Protein AF-B9TN10-F1 (afdb_monomer_lite)

Structure (mmCIF, N/CA/C/O backbone):
data_AF-B9TN10-F1
#
_entry.id   AF-B9TN10-F1
#
loop_
_atom_site.grou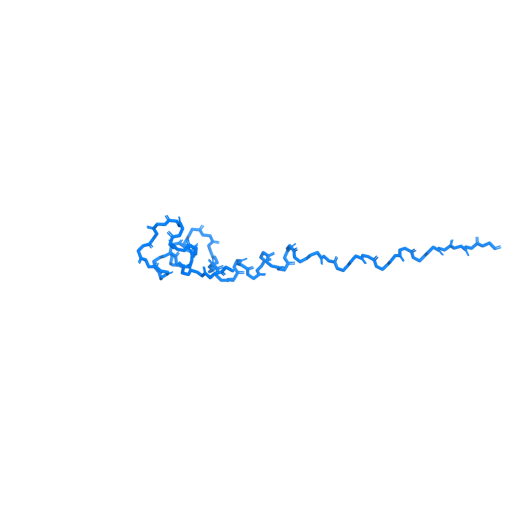p_PDB
_atom_site.id
_atom_site.type_symbol
_atom_site.label_atom_id
_atom_site.label_alt_id
_atom_site.label_comp_id
_atom_site.label_asym_id
_atom_site.label_entity_id
_atom_site.label_seq_id
_atom_site.pdbx_PDB_ins_code
_atom_site.Cartn_x
_atom_site.Cartn_y
_atom_site.Cartn_z
_atom_site.occupancy
_atom_site.B_iso_or_equiv
_atom_site.auth_seq_id
_atom_site.auth_comp_id
_atom_site.auth_asym_id
_atom_site.auth_atom_id
_atom_site.pdbx_PDB_model_num
ATOM 1 N N . MET A 1 1 ? 6.673 2.807 -4.566 1.00 71.69 1 MET A N 1
ATOM 2 C CA . MET A 1 1 ? 5.369 3.055 -3.922 1.00 71.69 1 MET A CA 1
ATOM 3 C C . MET A 1 1 ? 5.394 2.428 -2.535 1.00 71.69 1 MET A C 1
ATOM 5 O O . MET A 1 1 ? 5.826 1.286 -2.429 1.00 71.69 1 MET A O 1
ATOM 9 N N . SER A 1 2 ? 5.046 3.172 -1.481 1.00 86.62 2 SER A N 1
ATOM 10 C CA . SER A 1 2 ? 4.993 2.658 -0.102 1.00 86.62 2 SER A CA 1
ATOM 11 C C . SER A 1 2 ? 3.552 2.325 0.290 1.00 86.62 2 SER A C 1
ATOM 13 O O . SER A 1 2 ? 2.609 2.877 -0.272 1.00 86.62 2 SER A O 1
ATOM 15 N N . VAL A 1 3 ? 3.375 1.454 1.285 1.00 87.94 3 VAL A N 1
ATOM 16 C CA . VAL A 1 3 ? 2.043 1.084 1.798 1.00 87.94 3 VAL A CA 1
ATOM 17 C C . VAL A 1 3 ? 1.296 2.297 2.365 1.00 87.94 3 VAL A C 1
ATOM 19 O O . VAL A 1 3 ? 0.087 2.397 2.207 1.00 87.94 3 VAL A O 1
ATOM 22 N N . ALA A 1 4 ? 2.009 3.240 2.986 1.00 90.56 4 ALA A N 1
ATOM 23 C CA . ALA A 1 4 ? 1.415 4.467 3.513 1.00 90.56 4 ALA A CA 1
ATOM 24 C C . ALA A 1 4 ? 0.908 5.401 2.404 1.00 90.56 4 ALA A C 1
ATOM 26 O O . ALA A 1 4 ? -0.185 5.940 2.531 1.00 90.56 4 ALA A O 1
ATOM 27 N N . ALA A 1 5 ? 1.659 5.542 1.305 1.00 90.38 5 ALA A N 1
ATOM 28 C CA . ALA A 1 5 ? 1.215 6.325 0.152 1.00 90.38 5 ALA A CA 1
ATOM 29 C C . ALA A 1 5 ? -0.029 5.698 -0.499 1.00 90.38 5 ALA A C 1
ATOM 31 O O . ALA A 1 5 ? -1.027 6.382 -0.689 1.00 90.38 5 ALA A O 1
ATOM 32 N N . ALA A 1 6 ? -0.007 4.379 -0.729 1.00 88.56 6 ALA A N 1
ATOM 33 C CA . ALA A 1 6 ? -1.156 3.649 -1.267 1.00 88.56 6 ALA A CA 1
ATOM 34 C C . ALA A 1 6 ? -2.394 3.749 -0.353 1.00 88.56 6 ALA A C 1
ATOM 36 O O . ALA A 1 6 ? -3.509 3.941 -0.823 1.00 88.56 6 ALA A O 1
ATOM 37 N N . SER A 1 7 ? -2.197 3.660 0.967 1.00 91.44 7 SER A N 1
ATOM 38 C CA . SER A 1 7 ? -3.263 3.835 1.961 1.00 91.44 7 SER A CA 1
ATOM 39 C C . SER A 1 7 ? -3.907 5.218 1.868 1.00 91.44 7 SER A C 1
ATOM 41 O O . SER A 1 7 ? -5.130 5.315 1.905 1.00 91.44 7 SER A O 1
ATOM 43 N N . ALA A 1 8 ? -3.097 6.273 1.746 1.00 92.62 8 ALA A N 1
ATOM 44 C CA . ALA A 1 8 ? -3.585 7.644 1.660 1.00 92.62 8 ALA A CA 1
ATOM 45 C C . ALA A 1 8 ? -4.366 7.900 0.360 1.00 92.62 8 ALA A C 1
ATOM 47 O O . ALA A 1 8 ? -5.424 8.517 0.404 1.00 92.62 8 ALA A O 1
ATOM 48 N N . GLU A 1 9 ? -3.891 7.380 -0.776 1.00 92.50 9 GLU A N 1
ATOM 49 C CA . GLU A 1 9 ? -4.569 7.513 -2.076 1.00 92.50 9 GLU A CA 1
ATOM 50 C C . GLU A 1 9 ? -5.948 6.842 -2.102 1.00 92.50 9 GLU A C 1
ATOM 52 O O . GLU A 1 9 ? -6.878 7.362 -2.713 1.00 92.50 9 GLU A O 1
ATOM 57 N N . VAL A 1 10 ? -6.095 5.705 -1.419 1.00 91.00 10 VAL A N 1
ATOM 58 C CA . VAL A 1 10 ? -7.371 4.974 -1.337 1.00 91.00 10 VAL A CA 1
ATOM 59 C C . VAL A 1 10 ? -8.300 5.555 -0.254 1.00 91.00 10 VAL A C 1
ATOM 61 O O . VAL A 1 10 ? -9.487 5.241 -0.229 1.00 91.00 10 VAL A O 1
ATOM 64 N N . GLY A 1 11 ? -7.793 6.431 0.622 1.00 92.44 11 GLY A N 1
ATOM 65 C CA . GLY A 1 11 ? -8.578 7.082 1.679 1.00 92.44 11 GLY A CA 1
ATOM 66 C C . GLY A 1 11 ? -8.660 6.299 2.993 1.00 92.44 11 GLY A C 1
ATOM 67 O O . GLY A 1 11 ? -9.574 6.518 3.785 1.00 92.44 11 GLY A O 1
ATOM 68 N N . TYR A 1 12 ? -7.718 5.388 3.244 1.00 94.19 12 TYR A N 1
ATOM 69 C CA . TYR A 1 12 ? -7.624 4.676 4.519 1.00 94.19 12 TYR A CA 1
ATOM 70 C C . TYR A 1 12 ? -6.936 5.529 5.589 1.00 94.19 12 TYR A C 1
ATOM 72 O O . TYR A 1 12 ? -5.897 6.145 5.344 1.00 94.19 12 TYR A O 1
ATOM 80 N N . GLU A 1 13 ? -7.464 5.472 6.811 1.00 89.69 13 GLU A N 1
ATOM 81 C CA . GLU A 1 13 ? -6.994 6.256 7.962 1.00 89.69 13 GLU A CA 1
ATOM 82 C C . GLU A 1 13 ? -5.588 5.837 8.431 1.00 89.69 13 GLU A C 1
ATOM 84 O O . GLU A 1 13 ? -4.838 6.625 9.005 1.00 89.69 13 GLU A O 1
ATOM 89 N N . SER A 1 14 ? -5.192 4.586 8.168 1.00 93.38 14 SER A N 1
ATOM 90 C CA . SER A 1 14 ? -3.872 4.069 8.530 1.00 93.38 14 SER A CA 1
ATOM 91 C C . SER A 1 14 ? -3.378 2.978 7.583 1.00 93.38 14 SER A C 1
ATOM 93 O O . SER A 1 14 ? -4.104 2.038 7.253 1.00 93.38 14 SER A O 1
ATOM 95 N N . ALA A 1 15 ? -2.072 2.994 7.295 1.00 91.75 15 ALA A N 1
ATOM 96 C CA . ALA A 1 15 ? -1.381 1.943 6.542 1.00 91.75 15 ALA A CA 1
ATOM 97 C C . ALA A 1 15 ? -1.570 0.535 7.144 1.00 91.75 15 ALA A C 1
ATOM 99 O O . ALA A 1 15 ? -1.559 -0.471 6.426 1.00 91.75 15 ALA A O 1
ATOM 100 N N . SER A 1 16 ? -1.764 0.448 8.465 1.00 93.00 16 SER A N 1
ATOM 101 C CA . SER A 1 16 ? -2.031 -0.819 9.152 1.00 93.00 16 SER A CA 1
ATOM 102 C C . SER A 1 16 ? -3.447 -1.338 8.899 1.00 93.00 16 SER A C 1
ATOM 104 O O . SER A 1 16 ? -3.634 -2.551 8.814 1.00 93.00 16 SER A O 1
ATOM 106 N N . GLN A 1 17 ? -4.441 -0.449 8.788 1.00 92.81 17 GLN A N 1
ATOM 107 C CA . GLN A 1 17 ? -5.818 -0.808 8.429 1.00 92.81 17 GLN A CA 1
ATOM 108 C C . GLN A 1 17 ? -5.846 -1.340 6.994 1.00 92.81 17 GLN A C 1
ATOM 110 O O . GLN A 1 17 ? -6.278 -2.473 6.772 1.00 92.81 17 GLN A O 1
ATOM 115 N N . PHE A 1 18 ? -5.250 -0.587 6.066 1.00 92.94 18 PHE A N 1
ATOM 116 C CA . PHE A 1 18 ? -5.092 -0.989 4.670 1.00 92.94 18 PHE A CA 1
ATOM 117 C C . PHE A 1 18 ? -4.407 -2.354 4.539 1.00 92.94 18 PHE A C 1
ATOM 119 O O . PHE A 1 18 ? -4.917 -3.244 3.870 1.00 92.94 18 PHE A O 1
ATOM 126 N N . SER A 1 19 ? -3.292 -2.580 5.241 1.00 91.81 19 SER A N 1
ATOM 127 C CA . SER A 1 19 ? -2.557 -3.853 5.152 1.00 91.81 19 SER A CA 1
ATOM 128 C C . SER A 1 19 ? -3.369 -5.063 5.624 1.00 91.81 19 SER A C 1
ATOM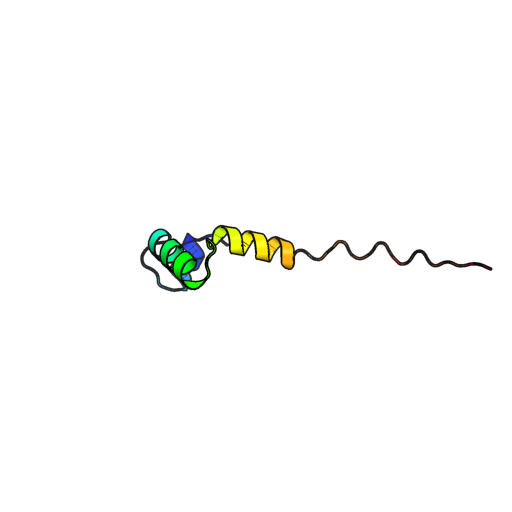 130 O O . SER A 1 19 ? -3.236 -6.148 5.053 1.00 91.81 19 SER A O 1
ATOM 132 N N . ARG A 1 20 ? -4.193 -4.903 6.668 1.00 93.62 20 ARG A N 1
ATOM 133 C CA . ARG A 1 20 ? -5.047 -5.983 7.192 1.00 93.62 20 ARG A CA 1
ATOM 134 C C . ARG A 1 20 ? -6.168 -6.321 6.218 1.00 93.62 20 ARG A C 1
ATOM 136 O O . ARG A 1 20 ? -6.375 -7.496 5.927 1.00 93.62 20 ARG A O 1
ATOM 143 N N . GLU A 1 21 ? -6.853 -5.305 5.704 1.00 92.88 21 GLU A N 1
ATOM 144 C CA . GLU A 1 21 ? -7.913 -5.478 4.710 1.00 92.88 21 GLU A CA 1
ATOM 145 C C . GLU A 1 21 ? -7.375 -6.035 3.394 1.00 92.88 21 GLU A C 1
ATOM 147 O O . GLU A 1 21 ? -7.919 -7.007 2.879 1.00 92.88 21 GLU A O 1
ATOM 152 N N . PHE A 1 22 ? -6.251 -5.510 2.905 1.00 91.69 22 PHE A N 1
ATOM 153 C CA . PHE A 1 22 ? -5.604 -5.994 1.690 1.00 91.69 22 PHE A CA 1
ATOM 154 C C . PHE A 1 22 ? -5.244 -7.479 1.815 1.00 91.69 22 PHE A C 1
ATOM 156 O O . PHE A 1 22 ? -5.573 -8.280 0.944 1.00 91.69 22 PHE A O 1
ATOM 163 N N . LYS A 1 23 ? -4.660 -7.894 2.946 1.00 91.94 23 LYS A N 1
ATOM 164 C CA . LYS A 1 23 ? -4.369 -9.313 3.190 1.00 91.94 23 LYS A CA 1
ATOM 165 C C . LYS A 1 23 ? -5.640 -10.163 3.289 1.00 91.94 23 LYS A C 1
ATOM 167 O O . LYS A 1 23 ? -5.632 -11.301 2.831 1.00 91.94 23 LYS A O 1
ATOM 172 N N . ARG A 1 24 ? -6.719 -9.638 3.877 1.00 93.56 24 ARG A N 1
ATOM 173 C CA . ARG A 1 24 ? -8.012 -10.336 3.982 1.00 93.56 24 ARG A CA 1
ATOM 174 C C . ARG A 1 24 ? -8.662 -10.547 2.613 1.00 93.56 24 ARG A C 1
ATOM 176 O O . ARG A 1 24 ? -9.230 -11.608 2.385 1.00 93.56 24 ARG A O 1
ATOM 183 N N . LEU A 1 25 ? -8.588 -9.549 1.735 1.00 91.38 25 LEU A N 1
ATOM 184 C CA . LEU A 1 25 ? -9.240 -9.557 0.424 1.00 91.38 25 LEU A CA 1
ATOM 185 C C . LEU A 1 25 ? -8.407 -10.273 -0.649 1.00 91.38 25 LEU A C 1
ATOM 187 O O . LEU A 1 25 ? -8.968 -10.985 -1.474 1.00 91.38 25 LEU A O 1
A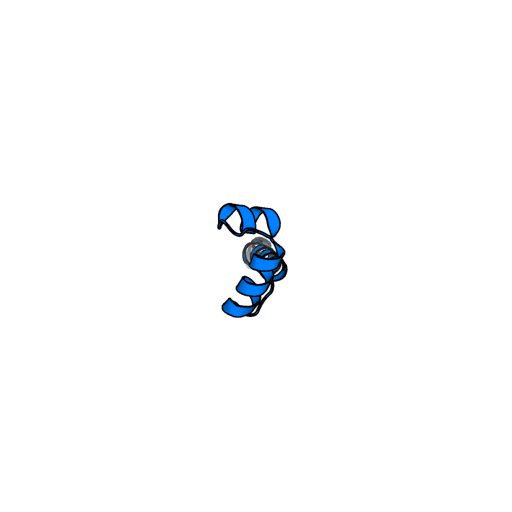TOM 191 N N . PHE A 1 26 ? -7.080 -10.115 -0.623 1.00 86.31 26 PHE A N 1
ATOM 192 C CA . PHE A 1 26 ? -6.174 -10.579 -1.685 1.00 86.31 26 PHE A CA 1
ATOM 193 C C . PHE A 1 26 ? -5.204 -11.686 -1.236 1.00 86.31 26 PHE A C 1
ATOM 195 O O . PHE A 1 26 ? -4.431 -12.202 -2.039 1.00 86.31 26 PHE A O 1
ATOM 202 N N . GLY A 1 27 ? -5.200 -12.059 0.048 1.00 89.19 27 GLY A N 1
ATOM 203 C CA . GLY A 1 27 ? -4.400 -13.164 0.597 1.00 89.19 27 GLY A CA 1
ATOM 204 C C . GLY A 1 27 ? -2.910 -12.864 0.822 1.00 89.19 27 GLY A C 1
ATOM 205 O O . GLY A 1 27 ? -2.245 -13.573 1.581 1.00 89.19 27 GLY A O 1
ATOM 206 N N . LEU A 1 28 ? -2.374 -11.799 0.224 1.00 88.06 28 LEU A N 1
ATOM 207 C CA . LEU A 1 28 ? -0.971 -11.379 0.328 1.00 88.06 28 LEU A CA 1
ATOM 208 C C . LEU A 1 28 ? -0.861 -9.990 0.961 1.00 88.06 28 LEU A C 1
ATOM 210 O O . LEU A 1 28 ? -1.825 -9.238 0.992 1.00 88.06 28 LEU A O 1
ATOM 214 N N . SER A 1 29 ? 0.304 -9.636 1.511 1.00 87.25 29 SER A N 1
ATOM 215 C CA . SER A 1 29 ? 0.519 -8.269 2.000 1.00 87.25 29 SER A CA 1
ATOM 216 C C . SER A 1 29 ? 0.801 -7.315 0.832 1.00 87.25 29 SER A C 1
ATOM 218 O O . SER A 1 29 ? 1.453 -7.725 -0.133 1.00 87.25 29 SER A O 1
ATOM 220 N N . PRO A 1 30 ? 0.408 -6.031 0.932 1.00 83.81 30 PRO A N 1
ATOM 221 C CA . PRO A 1 30 ? 0.621 -5.074 -0.151 1.00 83.81 30 PRO A CA 1
ATOM 222 C C . PRO A 1 30 ? 2.102 -4.929 -0.534 1.00 83.81 30 PRO A C 1
ATOM 224 O O . PRO A 1 30 ? 2.429 -4.842 -1.711 1.00 83.81 30 PRO A O 1
ATOM 227 N N . SER A 1 31 ? 3.029 -4.996 0.431 1.00 86.31 31 SER A N 1
ATOM 228 C CA . 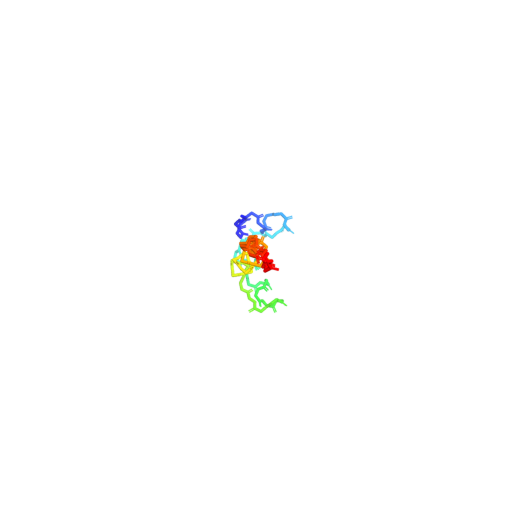SER A 1 31 ? 4.471 -4.955 0.138 1.00 86.31 31 SER A CA 1
ATOM 229 C C . SER A 1 31 ? 4.954 -6.140 -0.705 1.00 86.31 31 SER A C 1
ATOM 231 O O . SER A 1 31 ? 5.813 -5.958 -1.563 1.00 86.31 31 SER A O 1
ATOM 233 N N . ARG A 1 32 ? 4.419 -7.349 -0.473 1.00 85.62 32 ARG A N 1
ATOM 234 C CA . ARG A 1 32 ? 4.757 -8.526 -1.291 1.00 85.62 32 ARG A CA 1
ATOM 235 C C . ARG A 1 32 ? 4.179 -8.415 -2.693 1.00 85.62 32 ARG A C 1
ATOM 237 O O . ARG A 1 32 ? 4.831 -8.844 -3.635 1.00 85.62 32 ARG A O 1
ATOM 244 N N . GLU A 1 33 ? 2.994 -7.829 -2.825 1.00 86.19 33 GLU A N 1
ATOM 245 C CA . GLU A 1 33 ? 2.391 -7.604 -4.136 1.00 86.19 33 GLU A CA 1
ATOM 246 C C . GLU A 1 33 ? 3.192 -6.586 -4.951 1.00 86.19 33 GLU A C 1
ATOM 248 O O . GLU A 1 33 ? 3.496 -6.842 -6.109 1.00 86.19 33 GLU A O 1
ATOM 253 N N . VAL A 1 34 ? 3.651 -5.489 -4.338 1.00 86.50 34 VAL A N 1
ATOM 254 C CA . VAL A 1 34 ? 4.539 -4.519 -5.007 1.00 86.50 34 VAL A CA 1
ATOM 255 C C . VAL A 1 34 ? 5.837 -5.177 -5.478 1.00 86.50 34 VAL A C 1
ATOM 257 O O . VAL A 1 34 ? 6.299 -4.891 -6.580 1.00 86.50 34 VAL A O 1
ATOM 260 N N . GLU A 1 35 ? 6.420 -6.065 -4.673 1.00 86.75 35 GLU A N 1
ATOM 261 C CA . GLU A 1 35 ? 7.622 -6.808 -5.063 1.00 86.75 35 GLU A CA 1
ATOM 262 C C . GLU A 1 35 ? 7.343 -7.772 -6.223 1.00 86.75 35 GLU A C 1
ATOM 264 O O . GLU A 1 35 ? 8.079 -7.798 -7.207 1.00 86.75 35 GLU A O 1
ATOM 269 N N . ARG A 1 36 ? 6.227 -8.504 -6.166 1.00 85.12 36 ARG A N 1
ATOM 270 C CA . ARG A 1 36 ? 5.792 -9.386 -7.252 1.00 85.12 36 ARG A CA 1
ATOM 271 C C . ARG A 1 36 ? 5.538 -8.611 -8.543 1.00 85.12 36 ARG A C 1
ATOM 273 O O . ARG A 1 36 ? 5.977 -9.048 -9.600 1.00 85.12 36 ARG A O 1
ATOM 280 N N . MET A 1 37 ? 4.860 -7.468 -8.466 1.00 84.62 37 MET A N 1
ATOM 281 C CA . MET A 1 37 ? 4.639 -6.584 -9.609 1.00 84.62 37 MET A CA 1
ATOM 282 C C . MET A 1 37 ? 5.974 -6.090 -10.160 1.00 84.62 37 MET A C 1
ATOM 284 O O . MET A 1 37 ? 6.193 -6.156 -11.361 1.00 84.62 37 MET A O 1
ATOM 288 N N . ARG A 1 38 ? 6.910 -5.670 -9.304 1.00 84.69 38 ARG A N 1
ATOM 289 C CA . ARG A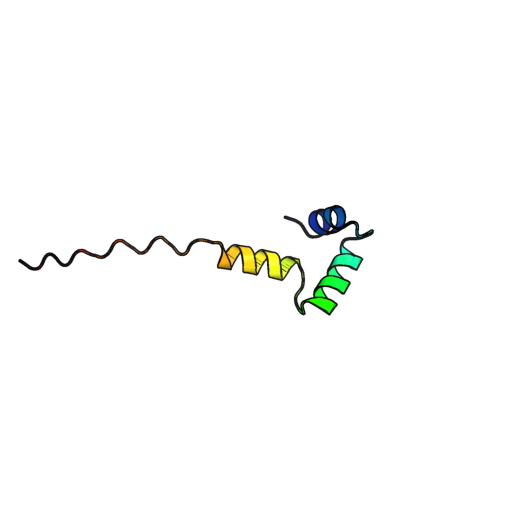 1 38 ? 8.253 -5.277 -9.748 1.00 84.69 38 ARG A CA 1
ATOM 290 C C . ARG A 1 38 ? 8.978 -6.389 -10.487 1.00 84.69 38 ARG A C 1
ATOM 292 O O . ARG A 1 38 ? 9.628 -6.089 -11.472 1.00 84.69 38 ARG A O 1
ATOM 299 N N . GLN A 1 39 ? 8.851 -7.638 -10.054 1.00 84.25 39 GLN A N 1
ATOM 300 C CA . GLN A 1 39 ? 9.465 -8.783 -10.729 1.00 84.25 39 GLN A CA 1
ATOM 301 C C . GLN A 1 39 ? 8.732 -9.167 -12.021 1.00 84.25 39 GLN A C 1
ATOM 303 O O . GLN A 1 39 ? 9.373 -9.511 -13.004 1.00 84.25 39 GLN A O 1
ATOM 308 N N . ALA A 1 40 ? 7.401 -9.089 -12.036 1.00 80.38 40 ALA A N 1
ATOM 309 C CA . ALA A 1 40 ? 6.585 -9.418 -13.204 1.00 80.38 40 ALA A CA 1
ATOM 310 C C . ALA A 1 40 ? 6.667 -8.353 -14.312 1.00 80.38 40 ALA A C 1
ATOM 312 O O . ALA A 1 40 ? 6.581 -8.683 -15.490 1.00 80.38 40 ALA A O 1
ATOM 313 N N . PHE A 1 41 ? 6.821 -7.083 -13.930 1.00 74.94 41 PHE A N 1
ATOM 314 C CA . PHE A 1 41 ? 6.992 -5.948 -14.840 1.00 74.94 41 PHE A CA 1
ATOM 315 C C . PHE A 1 41 ? 8.458 -5.546 -15.030 1.00 74.94 41 PHE A C 1
ATOM 317 O O . PHE A 1 41 ? 8.744 -4.690 -15.868 1.00 74.94 41 PHE A O 1
ATOM 324 N N . ALA A 1 42 ? 9.397 -6.147 -14.292 1.00 73.75 42 ALA A N 1
ATOM 325 C CA . ALA A 1 42 ? 10.789 -6.152 -14.704 1.00 73.75 42 ALA A CA 1
ATOM 326 C C . ALA A 1 42 ? 10.826 -6.927 -16.017 1.00 73.75 42 ALA A C 1
ATOM 328 O O . ALA A 1 42 ? 10.640 -8.142 -16.035 1.00 73.75 42 ALA A O 1
ATOM 329 N N . MET A 1 43 ? 10.982 -6.194 -17.120 1.00 59.47 43 MET A N 1
ATOM 330 C CA . MET A 1 43 ? 11.220 -6.779 -18.432 1.00 59.47 43 MET A CA 1
ATOM 331 C C . MET A 1 43 ? 12.269 -7.887 -18.272 1.00 59.47 43 MET A C 1
ATOM 333 O O . MET A 1 43 ? 13.347 -7.594 -17.742 1.00 59.47 43 MET A O 1
ATOM 337 N N . PRO A 1 44 ? 11.985 -9.140 -18.679 1.00 61.78 44 PRO A N 1
ATOM 338 C CA . PRO A 1 44 ? 13.054 -10.114 -18.797 1.00 61.78 44 PRO A CA 1
ATOM 339 C C . PRO A 1 44 ? 14.109 -9.516 -19.728 1.00 61.78 44 PRO A C 1
ATOM 341 O O . PRO A 1 44 ? 13.753 -8.826 -20.690 1.00 61.78 44 PRO A O 1
ATOM 344 N N . ASP A 1 45 ? 15.381 -9.737 -19.386 1.00 63.97 45 ASP A N 1
ATOM 345 C CA . ASP A 1 45 ? 16.548 -9.353 -20.187 1.00 63.97 45 ASP A CA 1
ATOM 346 C C . ASP A 1 45 ? 16.193 -9.526 -21.673 1.00 63.97 45 ASP A C 1
ATOM 348 O O . ASP A 1 45 ? 15.716 -10.618 -22.024 1.00 63.97 45 ASP A O 1
ATOM 352 N N . PRO A 1 46 ? 16.257 -8.474 -22.522 1.00 62.88 46 PRO A N 1
ATOM 353 C CA . PRO A 1 46 ? 15.910 -8.614 -23.927 1.00 62.88 46 PRO A CA 1
ATOM 354 C C . PRO A 1 46 ? 16.745 -9.766 -24.465 1.00 62.88 46 PRO A C 1
ATOM 356 O O . PRO A 1 46 ? 17.966 -9.653 -24.504 1.00 62.88 46 PRO A O 1
ATOM 359 N N . GLN A 1 47 ? 16.059 -10.880 -24.770 1.00 62.97 47 GLN A N 1
ATOM 360 C CA . GLN A 1 47 ? 16.586 -12.120 -25.342 1.00 62.97 47 GLN A CA 1
ATOM 361 C C . GLN A 1 47 ? 17.949 -11.859 -25.980 1.00 62.97 47 GLN A C 1
ATOM 363 O O . GLN A 1 47 ? 17.967 -11.044 -26.913 1.00 62.97 47 GLN A O 1
ATOM 368 N N . PRO A 1 48 ? 19.062 -12.475 -25.518 1.00 59.56 48 PRO A N 1
ATOM 369 C CA . PRO A 1 48 ? 20.333 -12.292 -26.193 1.00 59.56 48 PRO A CA 1
ATOM 370 C C . PRO A 1 48 ? 20.064 -12.668 -27.636 1.00 59.56 48 PRO A C 1
ATOM 372 O O . PRO A 1 48 ? 19.645 -13.792 -27.920 1.00 59.56 48 PRO A O 1
ATOM 37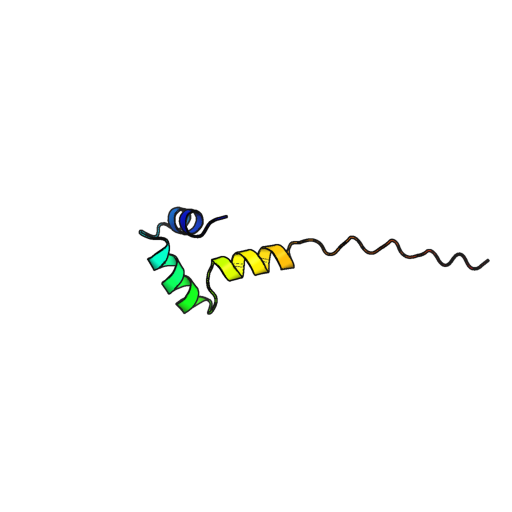5 N N . SER A 1 49 ? 20.155 -11.638 -28.481 1.00 60.91 49 SER A N 1
ATOM 376 C CA . SER A 1 49 ? 19.797 -11.634 -29.888 1.00 60.91 49 SER A CA 1
ATOM 377 C C . SER A 1 49 ? 20.032 -13.015 -30.452 1.00 60.91 49 SER A C 1
ATOM 379 O O . SER A 1 49 ? 21.166 -13.491 -30.359 1.00 60.91 49 SER A O 1
ATOM 381 N N . SER A 1 50 ? 18.969 -13.632 -30.977 1.00 57.34 50 SER A N 1
ATOM 382 C CA . SER A 1 50 ? 19.030 -14.793 -31.857 1.00 57.34 50 SER A CA 1
ATOM 383 C C . SER A 1 50 ? 20.398 -14.832 -32.520 1.00 57.34 50 SER A C 1
ATOM 385 O O . SER A 1 50 ? 20.689 -13.991 -33.375 1.00 57.34 50 SER A O 1
ATOM 387 N N . ALA A 1 51 ? 21.266 -15.719 -32.030 1.00 63.78 51 ALA A N 1
ATOM 388 C CA . ALA A 1 51 ? 22.546 -15.979 -32.645 1.00 63.78 51 ALA A CA 1
ATOM 389 C C . ALA A 1 51 ? 22.191 -16.449 -34.049 1.00 63.78 51 ALA A C 1
ATOM 391 O O . ALA A 1 51 ? 21.700 -17.562 -34.229 1.00 63.78 51 ALA A O 1
ATOM 392 N N . TRP A 1 52 ? 22.284 -15.531 -35.009 1.00 63.28 52 TRP A N 1
ATOM 393 C CA . TRP A 1 52 ? 22.002 -15.797 -36.402 1.00 63.28 52 TRP A CA 1
ATOM 394 C C . TRP A 1 52 ? 22.913 -16.952 -36.795 1.00 63.28 52 TRP A C 1
ATOM 396 O O . TRP A 1 52 ? 24.124 -16.780 -36.912 1.00 63.28 52 TRP A O 1
ATOM 406 N N . ILE A 1 53 ? 22.338 -18.146 -36.937 1.00 63.03 53 ILE A N 1
ATOM 407 C CA . ILE A 1 53 ? 23.016 -19.284 -37.543 1.00 63.03 53 ILE A CA 1
ATOM 408 C C . ILE A 1 53 ? 23.122 -18.929 -39.025 1.00 63.03 53 ILE A C 1
ATOM 410 O O . ILE A 1 53 ? 22.293 -19.317 -39.844 1.00 63.03 53 ILE A O 1
ATOM 414 N N . ALA A 1 54 ? 24.122 -18.121 -39.366 1.00 52.41 54 ALA A N 1
ATOM 415 C CA . ALA A 1 54 ? 24.639 -18.059 -40.715 1.00 52.41 54 ALA A CA 1
ATOM 416 C C . ALA A 1 54 ? 25.494 -19.316 -40.901 1.00 52.41 54 ALA A C 1
ATOM 418 O O . ALA A 1 54 ? 26.704 -19.303 -40.695 1.00 52.41 54 ALA A O 1
ATOM 419 N N . ALA A 1 55 ? 24.827 -20.427 -41.210 1.00 58.12 55 ALA A N 1
ATOM 420 C CA . ALA A 1 55 ? 25.472 -21.566 -41.838 1.00 58.12 55 ALA A CA 1
ATOM 421 C C . ALA A 1 55 ? 25.427 -21.319 -43.351 1.00 58.12 55 ALA A C 1
ATOM 423 O O . ALA A 1 55 ? 24.368 -21.429 -43.973 1.00 58.12 55 ALA A O 1
ATOM 424 N N . HIS A 1 56 ? 26.566 -20.928 -43.909 1.00 54.72 56 HIS A N 1
ATOM 425 C CA . HIS A 1 56 ? 26.869 -20.971 -45.337 1.00 54.72 56 HIS A CA 1
ATOM 426 C C . HIS A 1 56 ? 28.280 -21.538 -45.489 1.00 54.72 56 HIS A C 1
ATOM 428 O O . HIS A 1 56 ? 28.534 -22.187 -46.524 1.00 54.72 56 HIS A O 1
#

Sequence (56 aa):
MSVAAASAEVGYESASQFSREFKRLFGLSPSREVERMRQAFAMPDPQPSSAWIAAH

Organism: Ricinus communis (NCBI:txid3988)

Secondary structure (DSSP, 8-state):
--HHHHHHHHT-S-HHHHHHHHHHHHSS-HHHHHHHHHHHHS--------------

Radius of gyration: 19.54 Å; chains: 1; bounding box: 36×29×54 Å

pLDDT: mean 81.22, std 13.03, range [52.41, 94.19]

InterPro domains:
  IPR009057 Homedomain-like superfamily [SSF46689] (1-41)
  IPR018060 AraC-like, DNA binding HTH domain [PF12833] (1-32)
  IPR018060 AraC-like, DNA binding HTH domain [PS01124] (1-36)
  IPR020449 Transcription regulator HTH, AraC- type, HTH domain [PR00032] (3-18)
  IPR020449 Transcription regulator HTH, AraC- type, HTH domain [PR00032] (18-34)

Foldseek 3Di:
DDLQVVCVVVPHPDSVVSQVVCCVVPVDGPVVVVVVCCVVPPPDDPPPPDPPPPPD